Protein AF-A0A9N7YZV1-F1 (afdb_monomer)

Mean predicted aligned error: 10.09 Å

InterPro domains:
  IPR005821 Ion transport domain [PF00520] (38-119)
  IPR043203 Voltage-gated cation channel calcium and sodium [PTHR10037] (16-130)

Sequence (142 aa):
MEYIQNSDNHYFVEGSLDALLCGNSSDAGLCPEGFTCMKAGRNPNYGYTSFDSFGWAFLALFRLMTQDYWENLFQLILRAAGKTYMLFFVVIIFLGSFYLINLILAVVAMAYDEQNQATQREAIEKERSSSGYWSNSGIKTW

pLDDT: mean 84.82, std 7.98, range [50.16, 96.31]

Solvent-accessible surface area (backbone atoms only — not comparable to full-atom values): 8274 Å² total; per-residue (Å²): 115,65,72,62,59,39,68,89,74,53,60,60,51,92,93,49,95,47,65,66,66,39,24,96,47,94,62,20,26,74,65,61,92,97,57,77,81,69,99,61,67,80,46,45,78,93,47,64,57,42,73,92,45,71,68,41,31,49,52,54,49,50,33,50,47,69,61,54,74,33,67,62,58,47,52,54,48,31,25,36,73,15,54,80,64,43,62,61,52,51,53,52,41,50,56,49,30,53,52,52,51,53,49,51,51,52,52,51,49,54,52,50,50,54,53,49,54,52,54,51,52,54,50,51,51,53,51,52,52,50,52,51,46,44,64,73,67,68,60,75,81,128

Organism: Pleuronectes platessa (NCBI:txid8262)

Nearest PDB structures (foldseek):
  8fhd-assembly1_A  TM=9.340E-01  e=5.105E-12  Homo sapiens
  5xsy-assembly1_A  TM=8.532E-01  e=1.729E-12  Electrophorus electricus
  8gz1-assembly1_B  TM=9.402E-01  e=3.676E-11  Homo sapiens
  7dtc-assembly1_A  TM=9.044E-01  e=5.004E-10  Homo sapiens
  7tj9-assembly1_A  TM=9.054E-01  e=8.701E-08  Homo sapiens

Secondary structure (DSSP, 8-state):
-HHHH-GGGS-B-TT-SSBPP--SSTTSPPPPTT----S-SPPTGGGTS--SSHHHHHHHHHHHHTTSSHHHHHHHHHHHH-STTHHHHHHHHHHHHHHHHHHHHHHHHHHHHHHHHHHHHHHHHHHHHHHHHHHHTT----

Radius of gyration: 29.36 Å; Cα contacts (8 Å, |Δi|>4): 95; chains: 1; bounding box: 71×28×83 Å

Foldseek 3Di:
DVCQADPVNFDDDVPDPDGDAAAPDPQAADDPPPDDDDPYYADPPRNLLDPPDPVSVVVLLVCLLVVPVVVVSLNNCCNHPGDPCSVVSVVVSVVSSVVVVVVVVVVVVVVVVVVVVVVVVVVVVVVVVVVVVCVVVPPPPD

Structure (mmCIF, N/CA/C/O backbone):
data_AF-A0A9N7YZV1-F1
#
_entry.id   AF-A0A9N7YZV1-F1
#
loop_
_atom_site.group_PDB
_atom_site.id
_atom_site.type_symbol
_atom_site.label_atom_id
_atom_site.label_alt_id
_atom_site.label_comp_id
_atom_site.label_asym_id
_atom_site.label_entity_id
_atom_site.label_seq_id
_atom_site.pdbx_PDB_ins_code
_atom_site.Cartn_x
_atom_site.Cartn_y
_atom_site.Cartn_z
_atom_site.occupancy
_atom_site.B_iso_or_equiv
_atom_site.auth_seq_id
_atom_site.auth_comp_id
_atom_site.auth_asym_id
_atom_site.auth_atom_id
_atom_site.pdbx_PDB_model_num
ATOM 1 N N . MET A 1 1 ? 6.664 5.838 -29.368 1.00 59.00 1 MET A N 1
ATOM 2 C CA . MET A 1 1 ? 5.925 5.597 -28.107 1.00 59.00 1 MET A CA 1
ATOM 3 C C . MET A 1 1 ? 5.213 4.245 -28.096 1.00 59.00 1 MET A C 1
ATOM 5 O O . MET A 1 1 ? 5.134 3.663 -27.026 1.00 59.00 1 MET A O 1
ATOM 9 N N . GLU A 1 2 ? 4.786 3.702 -29.246 1.00 76.06 2 GLU A N 1
ATOM 10 C CA . GLU A 1 2 ? 4.168 2.360 -29.334 1.00 76.06 2 GLU A CA 1
ATOM 11 C C . GLU A 1 2 ? 5.024 1.226 -28.757 1.00 76.06 2 GLU A C 1
ATOM 13 O O . GLU A 1 2 ? 4.500 0.377 -28.047 1.00 76.06 2 GLU A O 1
ATOM 18 N N . TYR A 1 3 ? 6.345 1.236 -28.981 1.00 82.25 3 TYR A N 1
ATOM 19 C CA . TYR A 1 3 ? 7.225 0.150 -28.526 1.00 82.25 3 TYR A CA 1
ATOM 20 C C . TYR A 1 3 ? 7.166 -0.096 -27.011 1.00 82.25 3 TYR A C 1
ATOM 22 O O . TYR A 1 3 ? 7.145 -1.237 -26.567 1.00 82.25 3 TYR A O 1
ATOM 30 N N . ILE A 1 4 ? 7.120 0.974 -26.214 1.00 83.62 4 ILE A N 1
ATOM 31 C CA . ILE A 1 4 ? 7.166 0.881 -24.749 1.00 83.62 4 ILE A CA 1
ATOM 32 C C . ILE A 1 4 ? 5.773 0.564 -24.170 1.00 83.62 4 ILE A C 1
ATOM 34 O O . ILE A 1 4 ? 5.657 0.029 -23.070 1.00 83.62 4 ILE A O 1
ATOM 38 N N . GLN A 1 5 ? 4.705 0.878 -24.912 1.00 83.31 5 GLN A N 1
ATOM 39 C CA . GLN A 1 5 ? 3.329 0.549 -24.531 1.00 83.31 5 GLN A CA 1
ATOM 40 C C . GLN A 1 5 ? 2.908 -0.863 -24.953 1.00 83.31 5 GLN A C 1
ATOM 42 O O . GLN A 1 5 ? 1.950 -1.386 -24.387 1.00 83.31 5 GLN A O 1
ATOM 47 N N . ASN A 1 6 ? 3.613 -1.486 -25.902 1.00 85.75 6 ASN A N 1
ATOM 48 C CA . ASN A 1 6 ? 3.344 -2.862 -26.291 1.00 85.75 6 ASN A CA 1
ATOM 49 C C . ASN A 1 6 ? 3.718 -3.826 -25.151 1.00 85.75 6 ASN A C 1
ATOM 51 O O . ASN A 1 6 ? 4.880 -3.895 -24.747 1.00 85.75 6 ASN A O 1
ATOM 55 N N . SER A 1 7 ? 2.731 -4.579 -24.658 1.00 83.94 7 SER A N 1
ATOM 56 C CA . SER A 1 7 ? 2.916 -5.574 -23.601 1.00 83.94 7 SER A CA 1
ATOM 57 C C . SER A 1 7 ? 3.840 -6.717 -24.005 1.00 83.94 7 SER A C 1
ATOM 59 O O . SER A 1 7 ? 4.478 -7.288 -23.131 1.00 83.94 7 SER A O 1
ATOM 61 N N . ASP A 1 8 ? 3.971 -7.021 -25.298 1.00 85.94 8 ASP A N 1
ATOM 62 C CA . ASP A 1 8 ? 4.845 -8.103 -25.777 1.00 85.94 8 ASP A CA 1
ATOM 63 C C . ASP A 1 8 ? 6.333 -7.815 -25.519 1.00 85.94 8 ASP A C 1
ATOM 65 O O . ASP A 1 8 ? 7.153 -8.727 -25.467 1.00 85.94 8 ASP A O 1
ATOM 69 N N . ASN A 1 9 ? 6.683 -6.539 -25.322 1.00 88.44 9 ASN A N 1
ATOM 70 C CA . ASN A 1 9 ? 8.044 -6.102 -25.015 1.00 88.44 9 ASN A CA 1
ATOM 71 C C . ASN A 1 9 ? 8.327 -6.052 -23.504 1.00 88.44 9 ASN A C 1
ATOM 73 O O . ASN A 1 9 ? 9.416 -5.642 -23.094 1.00 88.44 9 ASN A O 1
ATOM 77 N N . HIS A 1 10 ? 7.352 -6.399 -22.660 1.00 89.81 10 HIS A N 1
ATOM 78 C CA . HIS A 1 10 ? 7.514 -6.421 -21.207 1.00 89.81 10 HIS A CA 1
ATOM 79 C C . HIS A 1 10 ? 7.930 -7.813 -20.743 1.00 89.81 10 HIS A C 1
ATOM 81 O O . HIS A 1 10 ? 7.552 -8.828 -21.319 1.00 89.81 10 HIS A O 1
ATOM 87 N N . TYR A 1 11 ? 8.712 -7.860 -19.670 1.00 90.12 11 TYR A N 1
ATOM 88 C CA . TYR A 1 11 ? 9.145 -9.123 -19.090 1.00 90.12 11 TYR A CA 1
ATOM 89 C C . TYR A 1 11 ? 8.119 -9.628 -18.068 1.00 90.12 11 TYR A C 1
ATOM 91 O O . TYR A 1 11 ? 7.814 -8.929 -17.098 1.00 90.12 11 TYR A O 1
ATOM 99 N N . PHE A 1 12 ? 7.630 -10.854 -18.258 1.00 90.56 12 PHE A N 1
ATOM 100 C CA . PHE A 1 12 ? 6.727 -11.550 -17.338 1.00 90.56 12 PHE A CA 1
ATOM 101 C C . PHE A 1 12 ? 7.449 -12.741 -16.714 1.00 90.56 12 PHE A C 1
ATOM 103 O O . PHE A 1 12 ? 8.201 -13.447 -17.385 1.00 90.56 12 PHE A O 1
ATOM 110 N N . VAL A 1 13 ? 7.232 -12.959 -15.420 1.00 89.44 13 VAL A N 1
ATOM 111 C CA . VAL A 1 13 ? 7.744 -14.149 -14.732 1.00 89.44 13 VAL A CA 1
ATOM 112 C C . VAL A 1 13 ? 6.807 -15.314 -15.045 1.00 89.44 13 VAL A C 1
ATOM 114 O O . VAL A 1 13 ? 5.609 -15.114 -15.237 1.00 89.44 13 VAL A O 1
ATOM 117 N N . GLU A 1 14 ? 7.327 -16.540 -15.105 1.00 88.12 14 GLU A N 1
ATOM 118 C CA . GLU A 1 14 ? 6.482 -17.718 -15.321 1.00 88.12 14 GLU A CA 1
ATOM 119 C C . GLU A 1 14 ? 5.340 -17.776 -14.296 1.00 88.12 14 GLU A C 1
ATOM 121 O O . GLU A 1 14 ? 5.555 -17.729 -13.084 1.00 88.12 14 GLU A O 1
ATOM 126 N N . GLY A 1 15 ? 4.106 -17.843 -14.801 1.00 85.56 15 GLY A N 1
ATOM 127 C CA . GLY A 1 15 ? 2.894 -17.867 -13.983 1.00 85.56 15 GLY A CA 1
ATOM 128 C C . GLY A 1 15 ? 2.434 -16.508 -13.437 1.00 85.56 15 GLY A C 1
ATOM 129 O O . GLY A 1 15 ? 1.416 -16.474 -12.745 1.00 85.56 15 GLY A O 1
ATOM 130 N N . SER A 1 16 ? 3.114 -15.392 -13.736 1.00 86.38 16 SER A N 1
ATOM 131 C CA . SER A 1 16 ? 2.661 -14.055 -13.327 1.00 86.38 16 SER A CA 1
ATOM 132 C C . SER A 1 16 ? 1.702 -13.434 -14.346 1.00 86.38 16 SER A C 1
ATOM 134 O O . SER A 1 16 ? 1.931 -13.464 -15.552 1.00 86.38 16 SER A O 1
ATOM 136 N N . LEU A 1 17 ? 0.615 -12.835 -13.851 1.00 85.88 17 LEU A N 1
ATOM 137 C CA . LEU A 1 17 ? -0.350 -12.091 -14.678 1.00 85.88 17 LEU A CA 1
ATOM 138 C C . LEU A 1 17 ? 0.132 -10.672 -15.017 1.00 85.88 17 LEU A C 1
ATOM 140 O O . LEU A 1 17 ? -0.294 -10.081 -16.010 1.00 85.88 17 LEU A O 1
ATOM 144 N N . ASP A 1 18 ? 1.017 -10.135 -14.178 1.00 88.75 18 ASP A N 1
ATOM 145 C CA . ASP A 1 18 ? 1.571 -8.792 -14.287 1.00 88.75 18 ASP A CA 1
ATOM 146 C C . ASP A 1 18 ? 3.056 -8.839 -14.670 1.00 88.75 18 ASP A C 1
ATOM 148 O O . ASP A 1 18 ? 3.761 -9.817 -14.388 1.00 88.75 18 ASP A O 1
ATOM 152 N N . ALA A 1 19 ? 3.520 -7.765 -15.315 1.00 89.19 19 ALA A N 1
ATOM 153 C CA . ALA A 1 19 ? 4.917 -7.592 -15.690 1.00 89.19 19 ALA A CA 1
ATOM 154 C C . ALA A 1 19 ? 5.802 -7.398 -14.450 1.00 89.19 19 ALA A C 1
ATOM 156 O O . ALA A 1 19 ? 5.375 -6.873 -13.416 1.00 89.19 19 ALA A O 1
ATOM 157 N N . LEU A 1 20 ? 7.063 -7.805 -14.562 1.00 90.75 20 LEU A N 1
ATOM 158 C CA . LEU A 1 20 ? 8.032 -7.705 -13.481 1.00 90.75 20 LEU A CA 1
ATOM 159 C C . LEU A 1 20 ? 8.336 -6.239 -13.141 1.00 90.75 20 LEU A C 1
ATOM 161 O O . LEU A 1 20 ? 8.847 -5.491 -13.972 1.00 90.75 20 LEU A O 1
ATOM 165 N N . LEU A 1 21 ? 8.093 -5.848 -11.888 1.00 91.38 21 LEU A N 1
ATOM 166 C CA . LEU A 1 21 ? 8.506 -4.537 -11.389 1.00 91.38 21 LEU A CA 1
ATOM 167 C C . LEU A 1 21 ? 10.030 -4.441 -11.260 1.00 91.38 21 LEU A C 1
ATOM 169 O O . LEU A 1 21 ? 10.709 -5.401 -10.879 1.00 91.38 21 LEU A O 1
ATOM 173 N N . CYS A 1 22 ? 10.547 -3.245 -11.518 1.00 91.62 22 CYS A N 1
ATOM 174 C CA . CYS A 1 22 ? 11.961 -2.906 -11.437 1.00 91.62 22 CYS A CA 1
ATOM 175 C C . CYS A 1 22 ? 12.141 -1.482 -10.904 1.00 91.62 22 CYS A C 1
ATOM 177 O O . CYS A 1 22 ? 11.203 -0.681 -10.924 1.00 91.62 22 CYS A O 1
ATOM 179 N N . GLY A 1 23 ? 13.356 -1.159 -10.470 1.00 90.81 23 GLY A N 1
ATOM 180 C CA . GLY A 1 23 ? 13.745 0.203 -10.120 1.00 90.81 23 GLY A CA 1
ATOM 181 C C . GLY A 1 23 ? 15.159 0.517 -10.590 1.00 90.81 23 GLY A C 1
ATOM 182 O O . GLY A 1 23 ? 15.975 -0.379 -10.774 1.00 90.81 23 GLY A O 1
ATOM 183 N N . ASN A 1 24 ? 15.449 1.804 -10.789 1.00 89.81 24 ASN A N 1
ATOM 184 C CA . ASN A 1 24 ? 16.765 2.263 -11.255 1.00 89.81 24 ASN A CA 1
ATOM 185 C C . ASN A 1 24 ? 17.766 2.512 -10.108 1.00 89.81 24 ASN A C 1
ATOM 187 O O . ASN A 1 24 ? 18.900 2.923 -10.334 1.00 89.81 24 ASN A O 1
ATOM 191 N N . SER A 1 25 ? 17.331 2.327 -8.861 1.00 87.62 25 SER A N 1
ATOM 192 C CA . SER A 1 25 ? 18.181 2.452 -7.678 1.00 87.62 25 SER A CA 1
ATOM 193 C C . SER A 1 25 ? 18.981 1.170 -7.457 1.00 87.62 25 SER A C 1
ATOM 195 O O . SER A 1 25 ? 18.464 0.078 -7.680 1.00 87.62 25 SER A O 1
ATOM 197 N N . SER A 1 26 ? 20.201 1.285 -6.927 1.00 86.88 26 SER A N 1
ATOM 198 C CA . SER A 1 26 ? 21.066 0.132 -6.621 1.00 86.88 26 SER A CA 1
ATOM 199 C C . SER A 1 26 ? 20.426 -0.885 -5.665 1.00 86.88 26 SER A C 1
ATOM 201 O O . SER A 1 26 ? 20.748 -2.067 -5.713 1.00 86.88 26 SER A O 1
ATOM 203 N N . ASP A 1 27 ? 19.496 -0.429 -4.821 1.00 86.88 27 ASP A N 1
ATOM 204 C CA . ASP A 1 27 ? 18.791 -1.256 -3.835 1.00 86.88 27 ASP A CA 1
ATOM 205 C C . ASP A 1 27 ? 17.444 -1.807 -4.337 1.00 86.88 27 ASP A C 1
ATOM 207 O O . ASP A 1 27 ? 16.727 -2.464 -3.572 1.00 86.88 27 ASP A O 1
ATOM 211 N N . ALA A 1 28 ? 17.052 -1.491 -5.574 1.00 89.06 28 ALA A N 1
ATOM 212 C CA . ALA A 1 28 ? 15.792 -1.914 -6.176 1.00 89.06 28 ALA A CA 1
ATOM 213 C C . ALA A 1 28 ? 15.941 -3.219 -6.976 1.00 89.06 28 ALA A C 1
ATOM 215 O O . ALA A 1 28 ? 17.027 -3.782 -7.122 1.00 89.06 28 ALA A O 1
ATOM 216 N N . GLY A 1 29 ? 14.818 -3.746 -7.465 1.00 87.81 29 GLY A N 1
ATOM 217 C CA . GLY A 1 29 ? 14.802 -4.941 -8.297 1.00 87.81 29 GLY A CA 1
ATOM 218 C C . GLY A 1 29 ? 15.436 -4.685 -9.659 1.00 87.81 29 GLY A C 1
ATOM 219 O O . GLY A 1 29 ? 14.980 -3.817 -10.402 1.00 87.81 29 GLY A O 1
ATOM 220 N N . LEU A 1 30 ? 16.444 -5.488 -9.992 1.00 89.94 30 LEU A N 1
ATOM 221 C CA . LEU A 1 30 ? 17.098 -5.483 -11.298 1.00 89.94 30 LEU A CA 1
ATOM 222 C C . LEU A 1 30 ? 16.245 -6.215 -12.346 1.00 89.94 30 LEU A C 1
ATOM 224 O O . LEU A 1 30 ? 15.501 -7.154 -12.028 1.00 8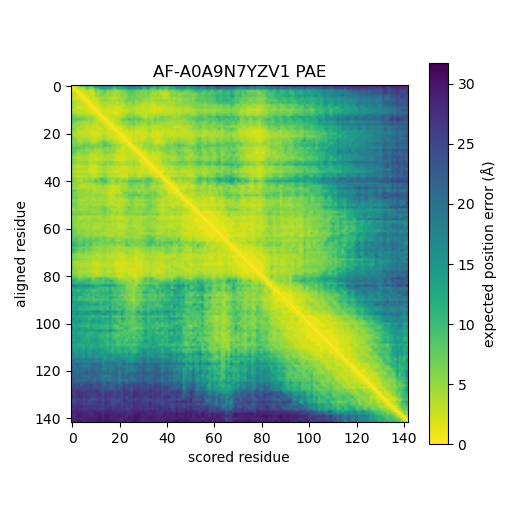9.94 30 LEU A O 1
ATOM 228 N N . CYS A 1 31 ? 16.387 -5.783 -13.599 1.00 91.31 31 CYS A N 1
ATOM 229 C CA . CYS A 1 31 ? 15.871 -6.486 -14.771 1.00 91.31 31 CYS A CA 1
ATOM 230 C C . CYS A 1 31 ? 16.875 -7.552 -15.252 1.00 91.31 31 CYS A C 1
ATOM 232 O O . CYS A 1 31 ? 18.075 -7.396 -15.014 1.00 91.31 31 CYS A O 1
ATOM 234 N N . PRO A 1 32 ? 16.414 -8.617 -15.932 1.00 90.88 32 PRO A N 1
ATOM 235 C CA . PRO A 1 32 ? 17.299 -9.572 -16.602 1.00 90.88 32 PRO A CA 1
ATOM 236 C C . PRO A 1 32 ? 18.096 -8.918 -17.744 1.00 90.88 32 PRO A C 1
ATOM 238 O O . PRO A 1 32 ? 17.751 -7.832 -18.218 1.00 90.88 32 PRO A O 1
ATOM 241 N N . GLU A 1 33 ? 19.159 -9.587 -18.199 1.00 89.62 33 GLU A N 1
ATOM 242 C CA . GLU A 1 33 ? 19.998 -9.088 -19.295 1.00 89.62 33 GLU A CA 1
ATOM 243 C C . GLU A 1 33 ? 19.179 -8.818 -20.567 1.00 89.62 33 GLU A C 1
ATOM 245 O O . GLU A 1 33 ? 18.265 -9.564 -20.915 1.00 89.62 33 GLU A O 1
ATOM 250 N N . GLY A 1 34 ? 19.494 -7.718 -21.256 1.00 88.94 34 GLY A N 1
ATOM 251 C CA . GLY A 1 34 ? 18.759 -7.271 -22.444 1.00 88.94 34 GLY A CA 1
ATOM 252 C C . GLY A 1 34 ? 17.497 -6.448 -22.154 1.00 88.94 34 GLY A C 1
ATOM 253 O O . GLY A 1 34 ? 16.949 -5.854 -23.080 1.00 88.94 34 GLY A O 1
ATOM 254 N N . PHE A 1 35 ? 17.070 -6.332 -20.891 1.00 90.56 35 PHE A N 1
ATOM 255 C CA . PHE A 1 35 ? 15.951 -5.480 -20.484 1.00 90.56 35 PHE A CA 1
ATOM 256 C C . PHE A 1 35 ? 16.431 -4.245 -19.720 1.00 90.56 35 PHE A C 1
ATOM 258 O O . PHE A 1 35 ? 17.362 -4.292 -18.922 1.00 90.56 35 PHE A O 1
ATOM 265 N N . THR A 1 36 ? 15.763 -3.114 -19.943 1.00 90.56 36 THR A N 1
ATOM 266 C CA . THR A 1 36 ? 16.017 -1.857 -19.223 1.00 90.56 36 THR A CA 1
ATOM 267 C C . THR A 1 36 ? 14.772 -1.449 -18.458 1.00 90.56 36 THR A C 1
ATOM 269 O O . THR A 1 36 ? 13.661 -1.546 -18.977 1.00 90.56 36 THR A O 1
ATOM 272 N N . CYS A 1 37 ? 14.952 -0.980 -17.224 1.00 91.31 37 CYS A N 1
ATOM 273 C CA . CYS A 1 37 ? 13.836 -0.519 -16.414 1.00 91.31 37 CYS A CA 1
ATOM 274 C C . CYS A 1 37 ? 13.281 0.806 -16.953 1.00 91.31 37 CYS A C 1
ATOM 276 O O . CYS A 1 37 ? 14.002 1.802 -17.030 1.00 91.31 37 CYS A O 1
ATOM 278 N N . MET A 1 38 ? 11.997 0.830 -17.313 1.00 89.44 38 MET A N 1
ATOM 279 C CA . MET A 1 38 ? 11.302 2.030 -17.782 1.00 89.44 38 MET A CA 1
ATOM 280 C C . MET A 1 38 ? 9.928 2.139 -17.121 1.00 89.44 38 MET A C 1
ATOM 282 O O . MET A 1 38 ? 9.256 1.132 -16.909 1.00 89.44 38 MET A O 1
ATOM 286 N N . LYS A 1 39 ? 9.478 3.368 -16.831 1.00 87.19 39 LYS A N 1
ATOM 287 C CA . LYS A 1 39 ? 8.108 3.617 -16.359 1.00 87.19 39 LYS A CA 1
ATOM 288 C C . LYS A 1 39 ? 7.143 3.488 -17.540 1.00 87.19 39 LYS A C 1
ATOM 290 O O . LYS A 1 39 ? 6.883 4.466 -18.238 1.00 87.19 39 LYS A O 1
ATOM 295 N N . ALA A 1 40 ? 6.649 2.278 -17.777 1.00 82.44 40 ALA A N 1
ATOM 296 C CA . ALA A 1 40 ? 5.726 1.980 -18.862 1.00 82.44 40 ALA A CA 1
ATOM 297 C C . ALA A 1 40 ? 4.840 0.771 -18.558 1.00 82.44 40 ALA A C 1
ATOM 299 O O . ALA A 1 40 ? 5.184 -0.071 -17.735 1.00 82.44 40 ALA A O 1
ATOM 300 N N . GLY A 1 41 ? 3.707 0.692 -19.255 1.00 83.00 41 GLY A N 1
ATOM 301 C CA . GLY A 1 41 ? 2.716 -0.362 -19.062 1.00 83.00 41 GLY A CA 1
ATOM 302 C C . GLY A 1 41 ? 1.655 -0.022 -18.016 1.00 83.00 41 GLY A C 1
ATOM 303 O O . GLY A 1 41 ? 1.523 1.120 -17.575 1.00 83.00 41 GLY A O 1
ATOM 304 N N . ARG A 1 42 ? 0.851 -1.033 -17.678 1.00 84.75 42 ARG A N 1
ATOM 305 C CA . ARG A 1 42 ? -0.240 -0.941 -16.699 1.00 84.75 42 ARG A CA 1
ATOM 306 C C . ARG A 1 42 ? 0.281 -1.188 -15.282 1.00 84.75 42 ARG A C 1
ATOM 308 O O . ARG A 1 42 ? 1.211 -1.972 -15.103 1.00 84.75 42 ARG A O 1
ATOM 315 N N . ASN A 1 43 ? -0.336 -0.574 -14.274 1.00 86.62 43 ASN A N 1
ATOM 316 C CA . ASN A 1 43 ? -0.014 -0.888 -12.882 1.00 86.62 43 ASN A CA 1
ATOM 317 C C . ASN A 1 43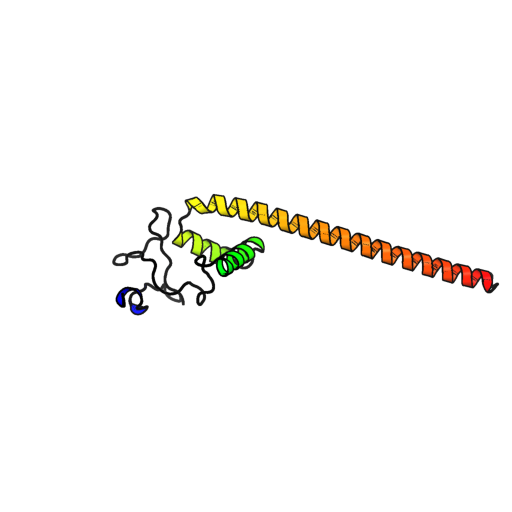 ? -0.502 -2.313 -12.508 1.00 86.62 43 ASN A C 1
ATOM 319 O O . ASN A 1 43 ? -1.488 -2.783 -13.088 1.00 86.62 43 ASN A O 1
ATOM 323 N N . PRO A 1 44 ? 0.143 -2.988 -11.533 1.00 87.00 44 PRO A N 1
ATOM 324 C CA . PRO A 1 44 ? -0.233 -4.337 -11.100 1.00 87.00 44 PRO A CA 1
ATOM 325 C C . PRO A 1 44 ? -1.667 -4.442 -10.561 1.00 87.00 44 PRO A C 1
ATOM 327 O O . PRO A 1 44 ? -2.271 -3.440 -10.156 1.00 87.00 44 PRO A O 1
ATOM 330 N N . ASN A 1 45 ? -2.187 -5.671 -10.490 1.00 85.12 45 ASN A N 1
ATOM 331 C CA . ASN A 1 45 ? -3.537 -5.991 -10.014 1.00 85.12 45 ASN A CA 1
ATOM 332 C C . ASN A 1 45 ? -4.620 -5.185 -10.753 1.00 85.12 45 ASN A C 1
ATOM 334 O O . ASN A 1 45 ? -5.396 -4.464 -10.126 1.00 85.12 45 ASN A O 1
ATOM 338 N N . TYR A 1 46 ? -4.650 -5.268 -12.087 1.00 83.94 46 TYR A N 1
ATOM 339 C CA . TYR A 1 46 ? -5.624 -4.560 -12.938 1.00 83.94 46 TYR A CA 1
ATOM 340 C C . TYR A 1 46 ? -5.616 -3.026 -12.788 1.00 83.94 46 TYR A C 1
ATOM 342 O O . TYR A 1 46 ? -6.609 -2.365 -13.081 1.00 83.94 46 TYR A O 1
ATOM 350 N N . GLY A 1 47 ? -4.506 -2.440 -12.333 1.00 84.50 47 GLY A N 1
ATOM 351 C CA . GLY A 1 47 ? -4.391 -0.997 -12.124 1.00 84.50 47 GLY A CA 1
ATOM 352 C C . GLY A 1 47 ? -4.700 -0.522 -10.701 1.00 84.50 47 GLY A C 1
ATOM 353 O O . GLY A 1 47 ? -4.452 0.640 -10.379 1.00 84.50 47 GLY A O 1
ATOM 354 N N . TYR A 1 48 ? -5.198 -1.402 -9.826 1.00 83.75 48 TYR A N 1
ATOM 355 C CA . TYR A 1 48 ? -5.602 -1.033 -8.466 1.00 83.75 48 TYR A CA 1
ATOM 356 C C . TYR A 1 48 ? -4.424 -0.802 -7.518 1.00 83.75 48 TYR A C 1
ATOM 358 O O . TYR A 1 48 ? -4.567 -0.130 -6.499 1.00 83.75 48 TYR A O 1
ATOM 366 N N . THR A 1 49 ? -3.248 -1.348 -7.836 1.00 87.75 49 THR A N 1
ATOM 367 C CA . THR A 1 49 ? -2.035 -1.146 -7.036 1.00 87.75 49 THR A CA 1
ATOM 368 C C . THR A 1 49 ? -1.184 -0.035 -7.645 1.00 87.75 49 THR A C 1
ATOM 370 O O . THR A 1 49 ? -0.259 -0.296 -8.412 1.00 87.75 49 THR A O 1
ATOM 373 N N . SER A 1 50 ? -1.504 1.220 -7.320 1.00 88.44 50 SER A N 1
ATOM 374 C CA . SER A 1 50 ? -0.781 2.393 -7.823 1.00 88.44 50 SER A CA 1
ATOM 375 C C . SER A 1 50 ? -0.649 3.507 -6.779 1.00 88.44 50 SER A C 1
ATOM 377 O O . SER A 1 50 ? -1.478 3.653 -5.884 1.00 88.44 50 SER A O 1
ATOM 379 N N . PHE A 1 51 ? 0.406 4.314 -6.923 1.00 86.56 51 PHE A N 1
ATOM 380 C CA . PHE A 1 51 ? 0.649 5.527 -6.127 1.00 86.56 51 PHE A CA 1
ATOM 381 C C . PHE A 1 51 ? 0.589 6.802 -6.986 1.00 86.56 51 PHE A C 1
ATOM 383 O O . PHE A 1 51 ? 0.964 7.878 -6.532 1.00 86.56 51 PHE A O 1
ATOM 390 N N . ASP A 1 52 ? 0.124 6.692 -8.235 1.00 86.69 52 ASP A N 1
ATOM 391 C CA . ASP A 1 52 ? 0.097 7.804 -9.193 1.00 86.69 52 ASP A CA 1
ATOM 392 C C . ASP A 1 52 ? -1.018 8.827 -8.891 1.00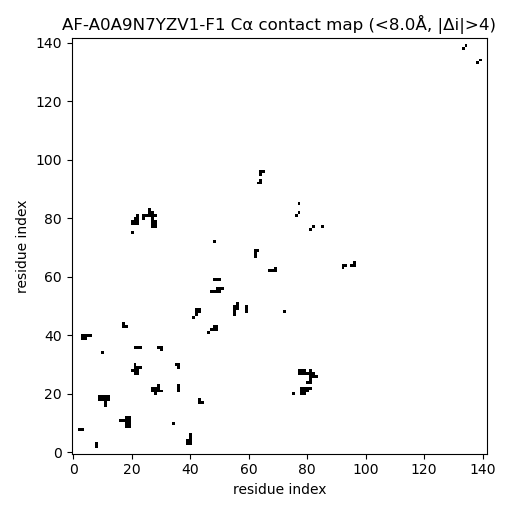 86.69 52 ASP A C 1
ATOM 394 O O . ASP A 1 52 ? -0.956 9.966 -9.347 1.00 86.69 52 ASP A O 1
ATOM 398 N N . SER A 1 53 ? -2.033 8.447 -8.105 1.00 90.25 53 SER A N 1
ATOM 399 C CA . SER A 1 53 ? -3.124 9.334 -7.686 1.00 90.25 53 SER A CA 1
ATOM 400 C C . SER A 1 53 ? -3.360 9.255 -6.181 1.00 90.25 53 SER A C 1
ATOM 402 O O . SER A 1 53 ? -3.138 8.211 -5.566 1.00 90.25 53 SER A O 1
ATOM 404 N N . PHE A 1 54 ? -3.876 10.340 -5.600 1.00 88.88 54 PHE A N 1
ATOM 405 C CA . PHE A 1 54 ? -4.144 10.416 -4.163 1.00 88.88 54 PHE A CA 1
ATOM 406 C C . PHE A 1 54 ? -5.107 9.324 -3.672 1.00 88.88 54 PHE A C 1
ATOM 408 O O . PHE A 1 54 ? -4.860 8.725 -2.632 1.00 88.88 54 PHE A O 1
ATOM 415 N N . GLY A 1 55 ? -6.173 9.026 -4.424 1.00 91.00 55 GLY A N 1
ATOM 416 C CA . GLY A 1 55 ? -7.169 8.025 -4.024 1.00 91.00 55 GLY A CA 1
ATOM 417 C C . GLY A 1 55 ? -6.596 6.607 -3.947 1.00 91.00 55 GLY A C 1
ATOM 418 O O . GLY A 1 55 ? -6.752 5.933 -2.931 1.00 91.00 55 GLY A O 1
ATOM 419 N N . TRP A 1 56 ? -5.874 6.176 -4.987 1.00 90.31 56 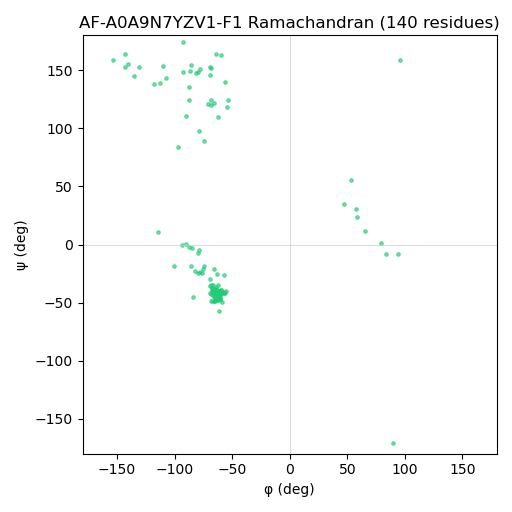TRP A N 1
ATOM 420 C CA . TRP A 1 56 ? -5.224 4.859 -4.997 1.00 90.31 56 TRP A CA 1
ATOM 421 C C . TRP A 1 56 ? -4.089 4.766 -3.970 1.00 90.31 56 TRP A C 1
ATOM 423 O O . TRP A 1 56 ? -3.977 3.754 -3.281 1.00 90.31 56 TRP A O 1
ATOM 433 N N . ALA A 1 57 ? -3.325 5.848 -3.778 1.00 88.75 57 ALA A N 1
ATOM 434 C CA . ALA A 1 57 ? -2.305 5.920 -2.734 1.00 88.75 57 ALA A CA 1
ATOM 435 C C . ALA A 1 57 ? -2.916 5.817 -1.326 1.00 88.75 57 ALA A C 1
ATOM 437 O O . ALA A 1 57 ? -2.399 5.080 -0.487 1.00 88.75 57 ALA A O 1
ATOM 438 N N . PHE A 1 58 ? -4.033 6.504 -1.066 1.00 87.50 58 PHE A N 1
ATOM 439 C CA . PHE A 1 58 ? -4.746 6.415 0.208 1.00 87.50 58 PHE A CA 1
ATOM 440 C C . PHE A 1 58 ? -5.274 5.000 0.460 1.00 87.50 58 PHE A C 1
ATOM 442 O O . PHE A 1 58 ? -5.091 4.475 1.553 1.00 87.50 58 PHE A O 1
ATOM 449 N N . LEU A 1 59 ? -5.858 4.352 -0.552 1.00 88.94 59 LEU A N 1
ATOM 450 C CA . LEU A 1 59 ? -6.324 2.967 -0.447 1.00 88.94 59 LEU A CA 1
ATOM 451 C C . LEU A 1 59 ? -5.167 1.997 -0.161 1.00 88.94 59 LEU A C 1
ATOM 453 O O . LEU A 1 59 ? -5.291 1.130 0.704 1.00 88.94 59 LEU A O 1
ATOM 457 N N . ALA A 1 60 ? -4.023 2.166 -0.829 1.00 87.19 60 ALA A N 1
ATOM 458 C CA . ALA A 1 60 ? -2.824 1.369 -0.577 1.00 87.19 60 ALA A CA 1
ATOM 459 C C . ALA A 1 60 ? -2.278 1.576 0.848 1.00 87.19 60 ALA A C 1
ATOM 461 O O . ALA A 1 60 ? -1.935 0.607 1.523 1.00 87.19 60 ALA A O 1
ATOM 462 N N . LEU A 1 61 ? -2.246 2.819 1.341 1.00 84.31 61 LEU A N 1
ATOM 463 C CA . LEU A 1 61 ? -1.851 3.129 2.719 1.00 84.31 61 LEU A CA 1
ATOM 464 C C . LEU A 1 61 ? -2.847 2.577 3.742 1.00 84.31 61 LEU A C 1
ATOM 466 O O . LEU A 1 61 ? -2.435 2.019 4.752 1.00 84.31 61 LEU A O 1
ATOM 470 N N . PHE A 1 62 ? -4.149 2.675 3.476 1.00 85.38 62 PHE A N 1
ATOM 471 C CA . PHE A 1 62 ? -5.187 2.099 4.328 1.00 85.38 62 PHE A CA 1
ATOM 472 C C . PHE A 1 62 ? -5.046 0.579 4.446 1.00 85.38 62 PHE A C 1
ATOM 474 O O . PHE A 1 62 ? -5.084 0.034 5.550 1.00 85.38 62 PHE A O 1
ATOM 481 N N . ARG A 1 63 ? -4.787 -0.101 3.326 1.00 87.56 63 ARG A N 1
ATOM 482 C CA . ARG A 1 63 ? -4.477 -1.533 3.299 1.00 87.56 63 ARG A CA 1
ATOM 483 C C . ARG A 1 63 ? -3.231 -1.878 4.128 1.00 87.56 63 ARG A C 1
ATOM 485 O O . ARG A 1 63 ? -3.224 -2.877 4.841 1.00 87.56 63 ARG A O 1
ATOM 492 N N . LEU A 1 64 ? -2.196 -1.035 4.087 1.00 84.25 64 LEU A N 1
ATOM 493 C CA . LEU A 1 64 ? -0.997 -1.197 4.919 1.00 84.25 64 LEU A CA 1
ATOM 494 C C . LEU A 1 64 ? -1.283 -0.982 6.418 1.00 84.25 64 LEU A C 1
ATOM 496 O O . LEU A 1 64 ? -0.769 -1.738 7.237 1.00 84.25 64 LEU A O 1
ATOM 500 N N . MET A 1 65 ? -2.117 0.000 6.783 1.00 82.50 65 MET A N 1
ATOM 501 C CA . MET A 1 65 ? -2.501 0.272 8.182 1.00 82.50 65 MET A CA 1
ATOM 502 C C . MET A 1 65 ? -3.375 -0.833 8.786 1.00 82.50 65 MET A C 1
ATOM 504 O O . MET A 1 65 ? -3.276 -1.140 9.968 1.00 82.50 65 MET A O 1
ATOM 508 N N . THR A 1 66 ? -4.236 -1.439 7.971 1.00 83.06 66 THR A N 1
ATOM 509 C CA . THR A 1 66 ? -5.130 -2.530 8.390 1.00 83.06 66 THR A CA 1
ATOM 510 C C . THR A 1 66 ? -4.469 -3.906 8.339 1.00 83.06 66 THR A C 1
ATOM 512 O O . THR A 1 66 ? -5.084 -4.884 8.751 1.00 83.06 66 THR A O 1
ATOM 515 N N . GLN A 1 67 ? -3.213 -3.982 7.877 1.00 82.12 67 GLN A N 1
ATOM 516 C CA . GLN A 1 67 ? -2.455 -5.226 7.719 1.00 82.12 67 GLN A CA 1
ATOM 517 C C . GLN A 1 67 ? -3.154 -6.251 6.803 1.00 82.12 67 GLN A C 1
ATOM 519 O O . GLN A 1 67 ? -2.958 -7.457 6.950 1.00 82.12 67 GLN A O 1
ATOM 524 N N . ASP A 1 68 ? -3.919 -5.788 5.813 1.00 85.00 68 ASP A N 1
ATOM 525 C CA . ASP A 1 68 ? -4.614 -6.667 4.871 1.00 85.00 68 ASP A CA 1
ATOM 526 C C . ASP A 1 68 ? -3.741 -6.978 3.645 1.00 85.00 68 ASP A C 1
ATOM 528 O O . ASP A 1 68 ? -3.434 -6.114 2.818 1.00 85.00 68 ASP A O 1
ATOM 532 N N . TYR A 1 69 ? -3.286 -8.230 3.540 1.00 85.25 69 TYR A N 1
ATOM 533 C CA . TYR A 1 69 ? -2.420 -8.715 2.458 1.00 85.25 69 TYR A CA 1
ATOM 534 C C . TYR A 1 69 ? -1.224 -7.776 2.172 1.00 85.25 69 TYR A C 1
ATOM 536 O O . TYR A 1 69 ? -0.820 -7.551 1.027 1.00 85.25 69 TYR A O 1
ATOM 544 N N . TRP A 1 70 ? -0.691 -7.158 3.227 1.00 86.56 70 TRP A N 1
ATOM 545 C CA . TRP A 1 70 ? 0.287 -6.074 3.146 1.00 86.56 70 TRP A CA 1
ATOM 546 C C . TRP A 1 70 ? 1.654 -6.547 2.641 1.00 86.56 70 TRP A C 1
ATOM 548 O O . TRP A 1 70 ? 2.348 -5.787 1.973 1.00 86.56 70 TRP A O 1
ATOM 558 N N . GLU A 1 71 ? 2.025 -7.802 2.902 1.00 86.44 71 GLU A N 1
ATOM 559 C CA . GLU A 1 71 ? 3.319 -8.381 2.522 1.00 86.44 71 GLU A CA 1
ATOM 560 C C . GLU A 1 71 ? 3.562 -8.363 1.007 1.00 86.44 71 GLU A C 1
ATOM 562 O O . GLU A 1 71 ? 4.651 -8.002 0.563 1.00 86.44 71 GLU A O 1
ATOM 567 N N . ASN A 1 72 ? 2.541 -8.674 0.202 1.00 88.06 72 ASN A N 1
ATOM 568 C CA . ASN A 1 72 ? 2.655 -8.671 -1.253 1.00 88.06 72 ASN A CA 1
ATOM 569 C C . ASN A 1 72 ? 2.840 -7.233 -1.759 1.00 88.06 72 ASN A C 1
ATOM 571 O O . ASN A 1 72 ? 3.782 -6.932 -2.490 1.00 88.06 72 ASN A O 1
ATOM 575 N N . LEU A 1 73 ? 1.996 -6.310 -1.284 1.00 87.25 73 LEU A N 1
ATOM 576 C CA . LEU A 1 73 ? 2.111 -4.890 -1.621 1.00 87.25 73 LEU A CA 1
ATOM 577 C C . LEU A 1 73 ? 3.491 -4.336 -1.241 1.00 87.25 73 LEU A C 1
ATOM 579 O O . LEU A 1 73 ? 4.112 -3.607 -2.010 1.00 87.25 73 LEU A O 1
ATOM 583 N N . PHE A 1 74 ? 3.993 -4.728 -0.076 1.00 85.44 74 PHE A N 1
ATOM 584 C CA . PHE A 1 74 ? 5.299 -4.332 0.416 1.00 85.44 74 PHE A CA 1
ATOM 585 C C . PHE A 1 74 ? 6.435 -4.856 -0.468 1.00 85.44 74 PHE A C 1
ATOM 587 O O . PHE A 1 74 ? 7.304 -4.081 -0.860 1.00 85.44 74 PHE A O 1
ATOM 594 N N . GLN A 1 75 ? 6.404 -6.131 -0.864 1.00 88.06 75 GLN A N 1
ATOM 595 C CA . GLN A 1 75 ? 7.389 -6.700 -1.790 1.00 88.06 75 GLN A CA 1
ATOM 596 C C . GLN A 1 75 ? 7.402 -5.973 -3.143 1.00 88.06 75 GLN A C 1
ATOM 598 O O . GLN A 1 75 ? 8.479 -5.683 -3.672 1.00 88.06 75 GLN A O 1
ATOM 603 N N . LEU A 1 76 ? 6.226 -5.621 -3.676 1.00 88.62 76 LEU A N 1
ATOM 604 C CA . LEU A 1 76 ? 6.103 -4.849 -4.916 1.00 88.62 76 LEU A CA 1
ATOM 605 C C . LEU A 1 76 ? 6.731 -3.453 -4.780 1.00 88.62 76 LEU A C 1
ATOM 607 O O . LEU A 1 76 ? 7.514 -3.044 -5.640 1.00 88.62 76 LEU A O 1
ATOM 611 N N . ILE A 1 77 ? 6.448 -2.748 -3.678 1.00 87.06 77 ILE A N 1
ATOM 612 C CA . ILE A 1 77 ? 7.014 -1.419 -3.397 1.00 87.06 77 ILE A CA 1
ATOM 613 C C . ILE A 1 77 ? 8.539 -1.489 -3.300 1.00 87.06 77 ILE A C 1
ATOM 615 O O . ILE A 1 77 ? 9.227 -0.678 -3.914 1.00 87.06 77 ILE A O 1
ATOM 619 N N . LEU A 1 78 ? 9.085 -2.474 -2.585 1.00 87.12 78 LEU A N 1
ATOM 620 C CA . LEU A 1 78 ? 10.535 -2.632 -2.436 1.00 87.12 78 LEU A CA 1
ATOM 621 C C . LEU A 1 78 ? 11.239 -2.888 -3.752 1.00 87.12 78 LEU A C 1
ATOM 623 O O . LEU A 1 78 ? 12.322 -2.355 -3.995 1.00 87.12 78 LEU A O 1
ATOM 627 N N . ARG A 1 79 ? 10.628 -3.720 -4.594 1.00 88.25 79 ARG A N 1
ATOM 628 C CA . ARG A 1 79 ? 11.197 -4.053 -5.890 1.00 88.25 79 ARG A CA 1
ATOM 629 C C . ARG A 1 79 ? 11.224 -2.836 -6.817 1.00 88.25 79 ARG A C 1
ATOM 631 O O . ARG A 1 79 ? 12.177 -2.698 -7.575 1.00 88.25 79 ARG A O 1
ATOM 638 N N . ALA A 1 80 ? 10.231 -1.951 -6.727 1.00 87.50 80 ALA A N 1
ATOM 639 C CA . ALA A 1 80 ? 10.143 -0.752 -7.558 1.00 87.50 80 ALA A CA 1
ATOM 640 C C . ALA A 1 80 ? 10.952 0.447 -7.020 1.00 87.50 80 ALA A C 1
ATOM 642 O O . ALA A 1 80 ? 11.645 1.116 -7.782 1.00 87.50 80 ALA A O 1
ATOM 643 N N . ALA A 1 81 ? 10.872 0.735 -5.718 1.00 84.94 81 ALA A N 1
ATOM 644 C CA . ALA A 1 81 ? 11.420 1.953 -5.110 1.00 84.94 81 ALA A CA 1
ATOM 645 C C . ALA A 1 81 ? 12.772 1.753 -4.400 1.00 84.94 81 ALA A C 1
ATOM 647 O O . ALA A 1 81 ? 13.492 2.722 -4.163 1.00 84.94 81 ALA A O 1
ATOM 648 N N . GLY A 1 82 ? 13.131 0.512 -4.064 1.00 83.69 82 GLY A N 1
ATOM 649 C CA . GLY A 1 82 ? 14.351 0.182 -3.331 1.00 83.69 82 GLY A CA 1
ATOM 650 C C . GLY A 1 82 ? 14.153 0.036 -1.820 1.00 83.69 82 GLY A C 1
ATOM 651 O O . GLY A 1 82 ? 13.188 0.515 -1.222 1.00 83.69 82 GLY A O 1
ATOM 652 N N . LYS A 1 83 ? 15.096 -0.669 -1.187 1.00 81.06 83 LYS A N 1
ATOM 653 C CA . LYS A 1 83 ? 14.995 -1.106 0.217 1.00 81.06 83 LYS A CA 1
ATOM 654 C C . LYS A 1 83 ? 15.254 -0.002 1.243 1.00 81.06 83 LYS A C 1
ATOM 656 O O . LYS A 1 83 ? 14.759 -0.094 2.359 1.00 81.06 83 LYS A O 1
ATOM 661 N N . THR A 1 84 ? 15.987 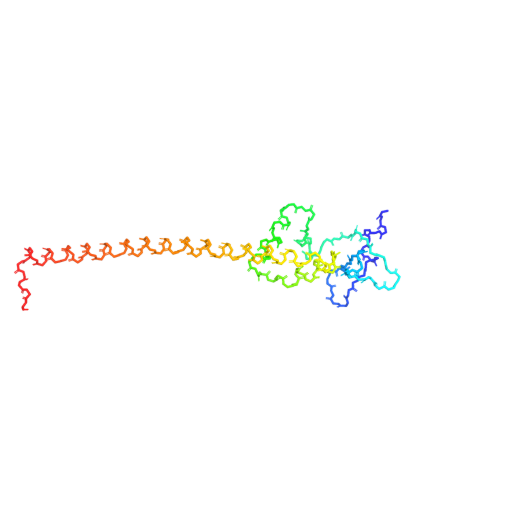1.049 0.888 1.00 79.69 84 THR A N 1
ATOM 662 C CA . THR A 1 84 ? 16.447 2.064 1.853 1.00 79.69 84 THR A CA 1
ATOM 663 C C . THR A 1 84 ? 15.312 2.937 2.408 1.00 79.69 84 THR A C 1
ATOM 665 O O . THR A 1 84 ? 15.287 3.236 3.600 1.00 79.69 84 THR A O 1
ATOM 668 N N . TYR A 1 85 ? 14.301 3.267 1.597 1.00 72.50 85 TYR A N 1
ATOM 669 C CA . TYR A 1 85 ? 13.137 4.053 2.045 1.00 72.50 85 TYR A CA 1
ATOM 670 C C . TYR A 1 85 ? 12.087 3.231 2.811 1.00 72.50 85 TYR A C 1
ATOM 672 O O . TYR A 1 85 ? 11.159 3.791 3.394 1.00 72.50 85 TYR A O 1
ATOM 680 N N . MET A 1 86 ? 12.251 1.906 2.860 1.00 74.25 86 MET A N 1
ATOM 681 C CA . MET A 1 86 ? 11.352 0.984 3.551 1.00 74.25 86 MET A CA 1
ATOM 682 C C . MET A 1 86 ? 11.238 1.296 5.042 1.00 74.25 86 MET A C 1
ATOM 684 O O . MET A 1 86 ? 10.132 1.374 5.572 1.00 74.25 86 MET A O 1
ATOM 688 N N . LEU A 1 87 ? 12.378 1.456 5.721 1.00 78.00 87 LEU A N 1
ATOM 689 C CA . LEU A 1 87 ? 12.426 1.561 7.179 1.00 78.00 87 LEU A CA 1
ATOM 690 C C . LEU A 1 87 ? 11.608 2.762 7.671 1.00 78.00 87 LEU A C 1
ATOM 692 O O . LEU A 1 87 ? 10.873 2.668 8.649 1.00 78.00 87 LEU A O 1
ATOM 696 N N . PHE A 1 88 ? 11.683 3.869 6.936 1.00 79.25 88 PHE A N 1
ATOM 697 C CA . PHE A 1 88 ? 10.917 5.077 7.212 1.00 79.25 88 PHE A CA 1
ATOM 698 C C . PHE A 1 88 ? 9.404 4.841 7.099 1.00 79.25 88 PHE A C 1
ATOM 700 O O . PHE A 1 88 ? 8.652 5.181 8.013 1.00 79.25 88 PHE A O 1
ATOM 707 N N . PHE A 1 89 ? 8.957 4.200 6.015 1.00 73.94 89 PHE A N 1
ATOM 708 C CA . PHE A 1 89 ? 7.543 3.876 5.816 1.00 73.94 89 PHE A CA 1
ATOM 709 C C . PHE A 1 89 ? 7.016 2.893 6.862 1.00 73.94 89 PHE A C 1
ATOM 711 O O . PHE A 1 89 ? 5.924 3.095 7.386 1.00 73.94 89 PHE A O 1
ATOM 718 N N . VAL A 1 90 ? 7.794 1.865 7.209 1.00 78.31 90 VAL A N 1
ATOM 719 C CA . VAL A 1 90 ? 7.408 0.870 8.219 1.00 78.31 90 VAL A CA 1
ATOM 720 C C . VAL A 1 90 ? 7.205 1.528 9.578 1.00 78.31 90 VAL A C 1
ATOM 722 O O . VAL A 1 90 ? 6.198 1.263 10.224 1.00 78.31 90 VAL A O 1
ATOM 725 N N . VAL A 1 91 ? 8.103 2.424 9.998 1.00 83.81 91 VAL A N 1
ATOM 726 C CA . VAL A 1 91 ? 7.969 3.134 11.280 1.00 83.81 91 VAL A CA 1
ATOM 727 C C . VAL A 1 91 ? 6.703 3.990 11.312 1.00 83.81 91 VAL A C 1
ATOM 729 O O . VAL A 1 91 ? 5.963 3.945 12.293 1.00 83.81 91 VAL A O 1
ATOM 732 N N . ILE A 1 92 ? 6.416 4.727 10.236 1.00 80.25 92 ILE A N 1
ATOM 733 C CA . ILE A 1 92 ? 5.208 5.559 10.141 1.00 80.25 92 ILE A CA 1
ATOM 734 C C . ILE A 1 92 ? 3.941 4.703 10.153 1.00 80.25 92 ILE A C 1
ATOM 736 O O . ILE A 1 92 ? 2.995 5.032 10.864 1.00 80.25 92 ILE A O 1
ATOM 740 N N . ILE A 1 93 ? 3.917 3.599 9.405 1.00 82.56 93 ILE A N 1
ATOM 741 C CA . ILE A 1 93 ? 2.761 2.696 9.347 1.00 82.56 93 ILE A CA 1
ATOM 742 C C . ILE A 1 93 ? 2.551 2.007 10.693 1.00 82.56 93 ILE A C 1
ATOM 744 O O . ILE A 1 93 ? 1.414 1.906 11.148 1.00 82.56 93 ILE A O 1
ATOM 748 N N . PHE A 1 94 ? 3.624 1.578 11.356 1.00 80.56 94 PHE A N 1
ATOM 749 C CA . PHE A 1 94 ? 3.559 0.969 12.680 1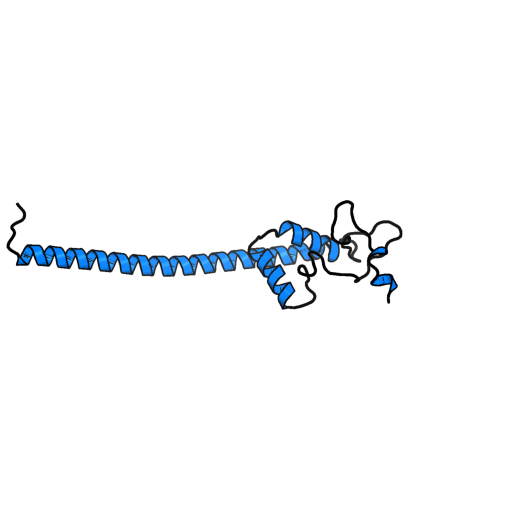.00 80.56 94 PHE A CA 1
ATOM 750 C C . PHE A 1 94 ? 2.974 1.969 13.681 1.00 80.56 94 PHE A C 1
ATOM 752 O O . PHE A 1 94 ? 1.905 1.719 14.231 1.00 80.56 94 PHE A O 1
ATOM 759 N N . LEU A 1 95 ? 3.587 3.149 13.829 1.00 86.81 95 LEU A N 1
ATOM 760 C CA . LEU A 1 95 ? 3.093 4.209 14.717 1.00 86.81 95 LEU A CA 1
ATOM 761 C C . LEU A 1 95 ? 1.650 4.625 14.391 1.00 86.81 95 LEU A C 1
ATOM 763 O O . LEU A 1 95 ? 0.840 4.782 15.304 1.00 86.81 95 LEU A O 1
ATOM 767 N N . GLY A 1 96 ? 1.310 4.747 13.107 1.00 85.00 96 GLY A N 1
ATOM 768 C CA . GLY A 1 96 ? -0.041 5.069 12.649 1.00 85.00 96 GLY A CA 1
ATOM 769 C C . GLY A 1 96 ? -1.064 3.991 13.008 1.00 85.00 96 GLY A C 1
ATOM 770 O O . GLY A 1 96 ? -2.144 4.311 13.495 1.00 85.00 96 GLY A O 1
ATOM 771 N N . SER A 1 97 ? -0.716 2.713 12.850 1.00 85.56 97 SER A N 1
ATOM 772 C CA . SER A 1 97 ? -1.606 1.589 13.170 1.00 85.56 97 SER A CA 1
ATOM 773 C C . SER A 1 97 ? -1.841 1.469 14.675 1.00 85.56 97 SER A C 1
ATOM 775 O O . SER A 1 97 ? -2.985 1.318 15.096 1.00 85.56 97 SER A O 1
ATOM 777 N N . PHE A 1 98 ? -0.799 1.622 15.505 1.00 87.06 98 PHE A N 1
ATOM 778 C CA . PHE A 1 98 ? -0.977 1.677 16.964 1.00 87.06 98 PHE A CA 1
ATOM 779 C C . PHE A 1 98 ? -1.857 2.846 17.376 1.00 87.06 98 PHE A C 1
ATOM 781 O O . PHE A 1 98 ? -2.729 2.681 18.225 1.00 87.06 98 PHE A O 1
ATOM 788 N N . TYR A 1 99 ? -1.660 4.016 16.768 1.00 88.94 99 TYR A N 1
ATOM 789 C CA . TYR A 1 99 ? -2.500 5.174 17.038 1.00 88.94 99 TYR A CA 1
ATOM 790 C C . TYR A 1 99 ? -3.971 4.898 16.691 1.00 88.94 99 TYR A C 1
ATOM 792 O O . TYR A 1 99 ? -4.843 5.137 17.524 1.00 88.94 99 TYR A O 1
ATOM 800 N N . LEU A 1 100 ? -4.247 4.332 15.510 1.00 85.94 100 LEU A N 1
ATOM 801 C CA . LEU A 1 100 ? -5.608 3.992 15.091 1.00 85.94 100 LEU A CA 1
ATOM 802 C C . LEU A 1 100 ? -6.248 2.926 15.986 1.00 85.94 100 LEU A C 1
ATOM 804 O O . LEU A 1 100 ? -7.382 3.116 16.416 1.00 85.94 100 LEU A O 1
ATOM 808 N N . ILE A 1 101 ? -5.538 1.844 16.318 1.00 88.81 101 ILE A N 1
ATOM 809 C CA . ILE A 1 101 ? -6.055 0.791 17.207 1.00 88.81 101 ILE A CA 1
ATOM 810 C C . ILE A 1 101 ? -6.368 1.368 18.588 1.00 88.81 101 ILE A C 1
ATOM 812 O O . ILE A 1 101 ? -7.450 1.129 19.115 1.00 88.81 101 ILE A O 1
ATOM 816 N N . ASN A 1 102 ? -5.468 2.173 19.156 1.00 89.88 102 ASN A N 1
ATOM 817 C CA . ASN A 1 102 ? -5.685 2.792 20.463 1.00 89.88 102 ASN A CA 1
ATOM 818 C C . ASN A 1 102 ? -6.872 3.765 20.452 1.00 89.88 102 ASN A C 1
ATOM 820 O O . ASN A 1 102 ? -7.627 3.814 21.422 1.00 89.88 102 ASN A O 1
ATOM 824 N N . LEU A 1 103 ? -7.077 4.498 19.354 1.00 90.81 103 LEU A N 1
ATOM 825 C CA . LEU A 1 103 ? -8.240 5.367 19.183 1.00 90.81 103 LEU A CA 1
ATOM 826 C C . LEU A 1 103 ? -9.533 4.544 19.109 1.00 90.81 103 LEU A C 1
ATOM 828 O O . LEU A 1 103 ? -10.482 4.839 19.833 1.00 90.81 103 LEU A O 1
ATOM 832 N N . ILE A 1 104 ? -9.565 3.487 18.290 1.00 93.06 104 ILE A N 1
ATOM 833 C CA . ILE A 1 104 ? -10.733 2.602 18.168 1.00 93.06 104 ILE A CA 1
ATOM 834 C C . ILE A 1 104 ? -11.051 1.948 19.515 1.00 93.06 104 ILE A C 1
ATOM 836 O O . ILE A 1 104 ? -12.204 1.970 19.933 1.00 93.06 104 ILE A O 1
ATOM 840 N N . LEU A 1 105 ? -10.049 1.423 20.226 1.00 92.62 105 LEU A N 1
ATOM 841 C CA . LEU A 1 105 ? -10.231 0.828 21.552 1.00 92.62 105 LEU A CA 1
ATOM 842 C C . LEU A 1 105 ? -10.787 1.837 22.558 1.00 92.62 105 LEU A C 1
ATOM 844 O O . LEU A 1 105 ? -11.704 1.496 23.301 1.00 92.62 105 LEU A O 1
ATOM 848 N N . ALA A 1 106 ? -10.286 3.075 22.560 1.00 96.19 106 ALA A N 1
ATOM 849 C CA . ALA A 1 106 ? -10.810 4.128 23.425 1.00 96.19 106 ALA A CA 1
ATOM 850 C C . ALA A 1 106 ? -12.286 4.434 23.116 1.00 96.19 106 ALA A C 1
ATOM 852 O O . ALA A 1 106 ? -13.103 4.516 24.030 1.00 96.19 106 ALA A O 1
ATOM 853 N N . VAL A 1 107 ? -12.650 4.549 21.836 1.00 95.88 107 VAL A N 1
ATOM 854 C CA . VAL A 1 107 ? -14.037 4.804 21.412 1.00 95.88 107 VAL A CA 1
ATOM 855 C C . VAL A 1 107 ? -14.957 3.634 21.759 1.00 95.88 107 VAL A C 1
ATOM 857 O O . VAL A 1 107 ? -16.037 3.848 22.306 1.00 95.88 107 VAL A O 1
ATOM 860 N N . VAL A 1 108 ? -14.527 2.398 21.495 1.00 96.25 108 VAL A N 1
ATOM 861 C CA . VAL A 1 108 ? -15.286 1.186 21.833 1.00 96.25 108 VAL A CA 1
ATOM 862 C C . VAL A 1 108 ? -15.473 1.069 23.345 1.00 96.25 108 VAL A C 1
ATOM 864 O O . VAL A 1 108 ? -16.570 0.742 23.787 1.00 96.25 108 VAL A O 1
ATOM 867 N N . ALA A 1 109 ? -14.448 1.382 24.142 1.00 96.31 109 ALA A N 1
ATOM 868 C CA . ALA A 1 109 ? -14.543 1.372 25.598 1.00 96.31 109 ALA A CA 1
ATOM 869 C C . ALA A 1 109 ? -15.538 2.418 26.122 1.00 96.31 109 ALA A C 1
ATOM 871 O O . ALA A 1 109 ? -16.360 2.089 26.973 1.00 96.31 109 ALA A O 1
ATOM 872 N N . MET A 1 110 ? -15.512 3.646 25.587 1.00 94.75 110 MET A N 1
ATOM 873 C CA . MET A 1 110 ? -16.477 4.689 25.959 1.00 94.75 110 MET A CA 1
ATOM 874 C C . MET A 1 110 ? -17.916 4.283 25.616 1.00 94.75 110 MET A C 1
ATOM 876 O O . MET A 1 110 ? -18.801 4.397 26.460 1.00 94.75 110 MET A O 1
ATOM 880 N N . ALA A 1 111 ? -18.147 3.752 24.412 1.00 94.88 111 ALA A N 1
ATOM 881 C CA . ALA A 1 111 ? -19.472 3.289 24.001 1.00 94.88 111 ALA A CA 1
ATOM 882 C C . ALA A 1 111 ? -19.951 2.081 24.827 1.00 94.88 111 ALA A C 1
ATOM 884 O O . ALA A 1 111 ? -21.126 1.997 25.180 1.00 94.88 111 ALA A O 1
ATOM 885 N N . TYR A 1 112 ? -19.049 1.152 25.158 1.00 94.62 112 TYR A N 1
ATOM 886 C CA . TYR A 1 112 ? -19.361 0.008 26.013 1.00 94.62 112 TYR A CA 1
ATOM 887 C C . TYR A 1 112 ? -19.747 0.448 27.431 1.00 94.62 112 TYR A C 1
ATOM 889 O O . TYR A 1 112 ? -20.723 -0.065 27.978 1.00 94.62 112 TYR A O 1
ATOM 897 N N . ASP A 1 113 ? -19.025 1.409 28.014 1.00 94.19 113 ASP A N 1
ATOM 898 C CA . ASP A 1 113 ? -19.340 1.934 29.345 1.00 94.19 113 ASP A CA 1
ATOM 899 C C . ASP A 1 113 ? -20.707 2.635 29.370 1.00 94.19 113 ASP A C 1
ATOM 901 O O . ASP A 1 113 ? -21.517 2.374 30.259 1.00 94.19 113 ASP A O 1
ATOM 905 N N . GLU A 1 114 ? -21.020 3.441 28.352 1.00 94.31 114 GLU A N 1
ATOM 906 C CA . GLU A 1 114 ? -22.317 4.118 28.234 1.00 94.31 114 GLU A CA 1
ATOM 907 C C . GLU A 1 114 ? -23.486 3.120 28.125 1.00 94.31 114 GLU A C 1
ATOM 909 O O . GLU A 1 114 ? -24.482 3.238 28.845 1.00 94.31 114 GLU A O 1
ATOM 914 N N . GLN A 1 115 ? -23.342 2.081 27.295 1.00 90.44 115 GLN A N 1
ATOM 915 C CA . GLN A 1 115 ? -24.342 1.014 27.147 1.00 90.44 115 GLN A CA 1
ATOM 916 C C . GLN A 1 115 ? -24.510 0.189 28.431 1.00 90.44 115 GLN A C 1
ATOM 918 O O . GLN A 1 115 ? -25.632 -0.138 28.834 1.00 90.44 115 GLN A O 1
ATOM 923 N N . ASN A 1 116 ? -23.402 -0.133 29.103 1.00 92.31 116 ASN A N 1
ATOM 924 C CA . ASN A 1 116 ? -23.430 -0.860 30.366 1.00 92.31 116 ASN A CA 1
ATOM 925 C C . ASN A 1 116 ? -24.117 -0.031 31.462 1.00 92.31 116 ASN A C 1
ATOM 927 O O . ASN A 1 116 ? -24.986 -0.546 32.163 1.00 92.31 116 ASN A O 1
ATOM 931 N N . GLN A 1 117 ? -23.808 1.265 31.574 1.00 91.25 117 GLN A N 1
ATOM 932 C CA . GLN A 1 117 ? -24.476 2.157 32.523 1.00 91.25 117 GLN A CA 1
ATOM 933 C C . GLN A 1 117 ? -25.982 2.286 32.250 1.00 91.25 117 GLN A C 1
ATOM 935 O O . GLN A 1 117 ? -26.765 2.281 33.201 1.00 91.25 117 GLN A O 1
ATOM 940 N N . ALA A 1 118 ? -26.405 2.369 30.984 1.00 90.69 118 ALA A N 1
ATOM 941 C CA . ALA A 1 118 ? -27.823 2.402 30.622 1.00 90.69 118 ALA A CA 1
ATOM 942 C C . ALA A 1 118 ? -28.542 1.102 31.022 1.00 90.69 118 ALA A C 1
ATOM 944 O O . ALA A 1 118 ? -29.562 1.144 31.712 1.00 90.69 118 ALA A O 1
ATOM 945 N N . THR A 1 119 ? -27.948 -0.051 30.699 1.00 89.50 119 THR A N 1
ATOM 946 C CA . THR A 1 119 ? -28.499 -1.375 31.037 1.00 89.50 119 THR A CA 1
ATOM 947 C C . THR A 1 119 ? -28.640 -1.566 32.552 1.00 89.50 119 THR A C 1
ATOM 949 O O . THR A 1 119 ? -29.662 -2.060 33.029 1.00 89.50 119 THR A O 1
ATOM 952 N N . GLN A 1 120 ? -27.638 -1.138 33.330 1.00 88.06 120 GLN A N 1
ATOM 953 C CA . GLN A 1 120 ? -27.670 -1.208 34.796 1.00 88.06 120 GLN A CA 1
ATOM 954 C C . GLN A 1 120 ? -28.775 -0.321 35.389 1.00 88.06 120 GLN A C 1
ATOM 956 O O . GLN A 1 120 ? -29.486 -0.750 36.298 1.00 88.06 120 GLN A O 1
ATOM 961 N N . ARG A 1 121 ? -28.972 0.898 34.866 1.00 88.06 121 ARG A N 1
ATOM 962 C CA . ARG A 1 121 ? -30.051 1.794 35.324 1.00 88.06 121 ARG A CA 1
ATOM 963 C C . ARG A 1 121 ? -31.434 1.203 35.055 1.00 88.06 121 ARG A C 1
ATOM 965 O O . ARG A 1 121 ? -32.273 1.212 35.952 1.00 88.06 121 ARG A O 1
ATO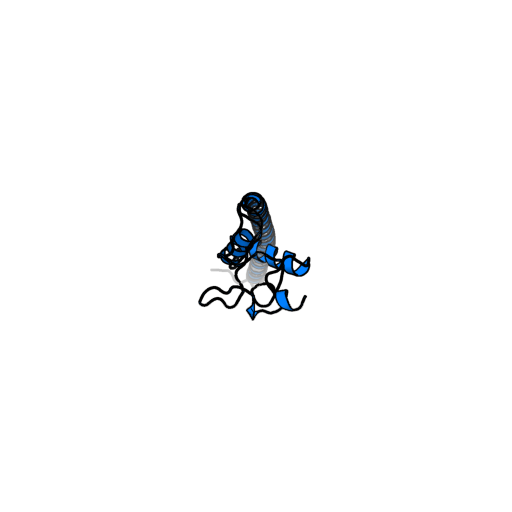M 972 N N . GLU A 1 122 ? -31.646 0.626 33.874 1.00 86.75 122 GLU A N 1
ATOM 973 C CA . GLU A 1 122 ? -32.911 -0.037 33.536 1.00 86.75 122 GLU A CA 1
ATOM 974 C C . GLU A 1 122 ? -33.192 -1.259 34.423 1.00 86.75 122 GLU A C 1
ATOM 976 O O . GLU A 1 122 ? -34.339 -1.493 34.811 1.00 86.75 122 GLU A O 1
ATOM 981 N N . ALA A 1 123 ? -32.162 -2.040 34.766 1.00 86.44 123 ALA A N 1
ATOM 982 C CA . ALA A 1 123 ? -32.299 -3.166 35.689 1.00 86.44 123 ALA A CA 1
ATOM 983 C C . ALA A 1 123 ? -32.736 -2.693 37.087 1.00 86.44 123 ALA A C 1
ATOM 985 O O . ALA A 1 123 ? -33.708 -3.215 37.634 1.00 86.44 123 ALA A O 1
ATOM 986 N N . ILE A 1 124 ? -32.098 -1.643 37.61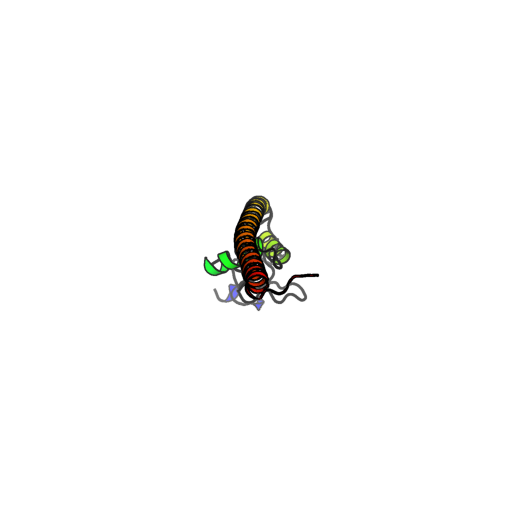6 1.00 86.75 124 ILE A N 1
ATOM 987 C CA . ILE A 1 124 ? -32.438 -1.062 38.925 1.00 86.75 124 ILE A CA 1
ATOM 988 C C . ILE A 1 124 ? -33.869 -0.493 38.930 1.00 86.75 124 ILE A C 1
ATOM 990 O O . ILE A 1 124 ? -34.600 -0.658 39.908 1.00 86.75 124 ILE A O 1
ATOM 994 N N . GLU A 1 125 ? -34.317 0.153 37.849 1.00 85.38 125 GLU A N 1
ATOM 995 C CA . GLU A 1 125 ? -35.693 0.661 37.737 1.00 85.38 125 GLU A CA 1
ATOM 996 C C . GLU A 1 125 ? -36.740 -0.462 37.663 1.00 85.38 125 GLU A C 1
ATOM 998 O O . GLU A 1 125 ? -37.802 -0.365 38.293 1.00 85.38 125 GLU A O 1
ATOM 1003 N N . LYS A 1 126 ? -36.447 -1.562 36.957 1.00 83.69 126 LYS A N 1
ATOM 1004 C CA . LYS A 1 126 ? -37.309 -2.760 36.929 1.00 83.69 126 LYS A CA 1
ATOM 1005 C C . LYS A 1 126 ? -37.403 -3.422 38.305 1.00 83.69 126 LYS A C 1
ATOM 1007 O O . LYS A 1 126 ? -38.495 -3.800 38.727 1.00 83.69 126 LYS A O 1
ATOM 1012 N N . GLU A 1 127 ? -36.301 -3.506 39.044 1.00 80.69 127 GLU A N 1
ATOM 1013 C CA . GLU A 1 127 ? -36.307 -4.024 40.418 1.00 80.69 127 GLU A CA 1
ATOM 1014 C C . GLU A 1 127 ? -37.079 -3.108 41.374 1.00 80.69 127 GLU A C 1
ATOM 1016 O O . GLU A 1 127 ? -37.896 -3.583 42.165 1.00 80.69 127 GLU A O 1
ATOM 1021 N N . ARG A 1 128 ? -36.889 -1.786 41.275 1.00 81.38 128 ARG A N 1
ATOM 1022 C CA . ARG A 1 128 ? -37.590 -0.809 42.121 1.00 81.38 128 ARG A CA 1
ATOM 1023 C C . ARG A 1 128 ? -39.092 -0.771 41.845 1.00 81.38 128 ARG A C 1
ATOM 1025 O O . ARG A 1 128 ? -39.872 -0.670 42.790 1.00 81.38 128 ARG A O 1
ATOM 1032 N N . SER A 1 129 ? -39.501 -0.875 40.580 1.00 78.69 129 SER A N 1
ATOM 1033 C CA . SER A 1 129 ? -40.917 -0.948 40.198 1.00 78.69 129 SER A CA 1
ATOM 1034 C C . SER A 1 129 ? -41.559 -2.269 40.622 1.00 78.69 129 SER A C 1
ATOM 1036 O O . SER A 1 129 ? -42.650 -2.240 41.186 1.00 78.69 129 SER A O 1
ATOM 1038 N N . SER A 1 130 ? -40.872 -3.405 40.459 1.00 73.38 130 SER A N 1
ATOM 1039 C CA . SER A 1 130 ? -41.346 -4.707 40.945 1.00 73.38 130 SER A CA 1
ATOM 1040 C C . SER A 1 130 ? -41.453 -4.737 42.476 1.00 73.38 130 SER A C 1
ATOM 1042 O O . SER A 1 130 ? -42.498 -5.089 43.016 1.00 73.38 130 SER A O 1
ATOM 1044 N N . SER A 1 131 ? -40.433 -4.272 43.204 1.00 69.88 131 SER A N 1
ATOM 1045 C CA . SER A 1 131 ? -40.445 -4.201 44.675 1.00 69.88 131 SER A CA 1
ATOM 1046 C C . SER A 1 131 ? -41.520 -3.240 45.208 1.00 69.88 131 SER A C 1
ATOM 1048 O O . SER A 1 131 ? -42.273 -3.583 46.123 1.00 69.88 131 SER A O 1
ATOM 1050 N N . GLY A 1 132 ? -41.684 -2.071 44.577 1.00 69.81 132 GLY A N 1
ATOM 1051 C CA . GLY A 1 132 ? -42.788 -1.154 44.870 1.00 69.81 132 GLY A CA 1
ATOM 1052 C C . GLY A 1 132 ? -44.166 -1.763 44.583 1.00 69.81 132 GLY A C 1
ATOM 1053 O O . GLY A 1 132 ? -45.111 -1.524 45.336 1.00 69.81 132 GLY A O 1
ATOM 1054 N N . TYR A 1 133 ? -44.279 -2.600 43.547 1.00 65.12 133 TYR A N 1
ATOM 1055 C CA . TYR A 1 133 ? -45.502 -3.333 43.224 1.00 65.12 133 TYR A CA 1
ATOM 1056 C C . TYR A 1 133 ? -45.850 -4.376 44.296 1.00 65.12 133 TYR A C 1
ATOM 1058 O O . TYR A 1 133 ? -46.978 -4.374 44.790 1.00 65.12 133 TYR A O 1
ATOM 1066 N N . TRP A 1 134 ? -44.900 -5.214 44.734 1.00 65.44 134 TRP A N 1
ATOM 1067 C CA . TRP A 1 134 ? -45.122 -6.180 45.825 1.00 65.44 134 TRP A CA 1
ATOM 1068 C C . TRP A 1 134 ? -45.475 -5.491 47.149 1.00 65.44 134 TRP A C 1
ATOM 1070 O O . TRP A 1 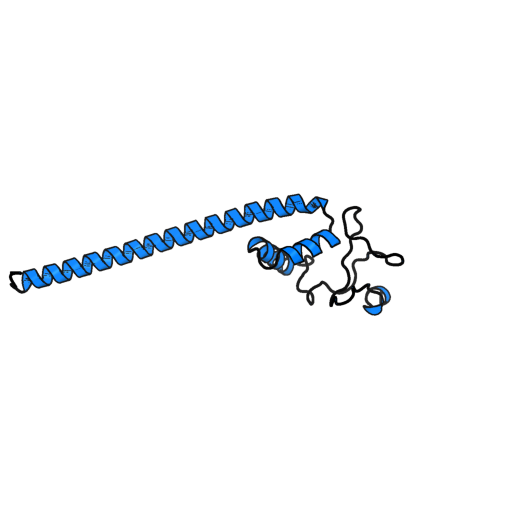134 ? -46.394 -5.930 47.841 1.00 65.44 134 TRP A O 1
ATOM 1080 N N . SER A 1 135 ? -44.822 -4.364 47.455 1.00 69.56 135 SER A N 1
ATOM 1081 C CA . SER A 1 135 ? -45.121 -3.559 48.644 1.00 69.56 135 SER A CA 1
ATOM 1082 C C . SER A 1 135 ? -46.545 -2.986 48.627 1.00 69.56 135 SER A C 1
ATOM 1084 O O . SER A 1 135 ? -47.221 -3.020 49.653 1.00 69.56 135 SER A O 1
ATOM 1086 N N . ASN A 1 136 ? -47.026 -2.477 47.485 1.00 68.44 136 ASN A N 1
ATOM 1087 C CA . ASN A 1 136 ? -48.387 -1.931 47.364 1.00 68.44 136 ASN A CA 1
ATOM 1088 C C . ASN A 1 136 ? -49.471 -3.011 47.241 1.00 68.44 136 ASN A C 1
ATOM 1090 O O . ASN A 1 136 ? -50.622 -2.763 47.590 1.00 68.44 136 ASN A O 1
ATOM 1094 N N . SER A 1 137 ? -49.117 -4.210 46.776 1.00 68.56 137 SER A N 1
ATOM 1095 C CA . SER A 1 137 ? -50.054 -5.330 46.620 1.00 68.56 137 SER A CA 1
ATOM 1096 C C . SER A 1 137 ? -50.362 -6.051 47.938 1.00 68.56 137 SER A C 1
ATOM 1098 O O . SER A 1 137 ? -51.181 -6.966 47.956 1.00 68.56 137 SER A O 1
ATOM 1100 N N . GLY A 1 138 ? -49.712 -5.676 49.048 1.00 63.94 138 GLY A N 1
ATOM 1101 C CA . GLY A 1 138 ? -49.949 -6.270 50.369 1.00 63.94 138 GLY A CA 1
ATOM 1102 C C . GLY A 1 138 ? -49.566 -7.751 50.476 1.00 63.94 138 GLY A C 1
ATOM 1103 O O . GLY A 1 138 ? -49.907 -8.407 51.463 1.00 63.94 138 GLY A O 1
ATOM 1104 N N . ILE A 1 139 ? -48.855 -8.290 49.482 1.00 65.31 139 ILE A N 1
ATOM 1105 C CA . ILE A 1 139 ? -48.382 -9.671 49.476 1.00 65.31 139 ILE A CA 1
ATOM 1106 C C . ILE A 1 139 ? -47.151 -9.713 50.375 1.00 65.31 139 ILE A C 1
ATOM 1108 O O . ILE A 1 139 ? -46.050 -9.342 49.975 1.00 65.31 139 ILE A O 1
ATOM 1112 N N . LYS A 1 140 ? -47.355 -10.127 51.628 1.00 61.06 140 LYS A N 1
ATOM 1113 C CA . LYS A 1 140 ? -46.263 -10.440 52.548 1.00 61.06 140 LYS A CA 1
ATOM 1114 C C . LYS A 1 140 ? -45.482 -11.606 51.948 1.00 61.06 140 LYS A C 1
ATOM 1116 O O . LYS A 1 140 ? -46.001 -12.717 51.870 1.00 61.06 140 LYS A O 1
ATOM 1121 N N . THR A 1 141 ? -44.268 -11.332 51.482 1.00 61.94 141 THR A N 1
ATOM 1122 C CA . THR A 1 141 ? -43.271 -12.372 51.223 1.00 61.94 141 THR A CA 1
ATOM 1123 C C . THR A 1 141 ? -43.119 -13.174 52.515 1.00 61.94 141 THR A C 1
ATOM 1125 O O . THR A 1 141 ? -42.833 -12.573 53.553 1.00 61.94 141 THR A O 1
ATOM 1128 N N . TRP A 1 142 ? -43.440 -14.470 52.453 1.00 50.16 142 TRP A N 1
ATOM 1129 C CA . TRP A 1 142 ? -43.355 -15.412 53.575 1.00 50.16 142 TRP A CA 1
ATOM 1130 C C . TRP A 1 142 ? -41.961 -15.439 54.200 1.00 50.16 142 TRP A C 1
ATOM 1132 O O . TRP A 1 142 ? -40.978 -15.343 53.429 1.00 50.16 142 TRP A O 1
#